Protein AF-A0A18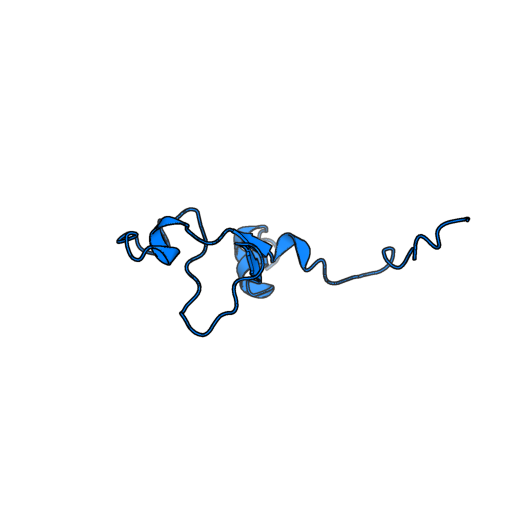2WET4-F1 (afdb_monomer_lite)

InterPro domains:
  IPR000571 Zinc finger, CCCH-type [PS50103] (18-46)
  IPR054429 Muscleblind-like, CCCH zinc finger [PF22628] (23-50)

Foldseek 3Di:
DDDPPPPPPDDDDPPQVLQKWAADPCLVVVNDPDDCVPDPGDNDDPPFDQDPRIGGHDPVVSCVVVDDPPDDD

Structure (mmCIF, N/CA/C/O backbone):
data_AF-A0A182WET4-F1
#
_entry.id   AF-A0A182WET4-F1
#
loop_
_atom_site.group_PDB
_atom_site.id
_atom_site.type_symbol
_atom_site.label_atom_id
_atom_site.label_alt_id
_atom_site.label_comp_id
_atom_site.label_asym_id
_atom_site.label_entity_id
_atom_site.label_seq_id
_atom_site.pdbx_PDB_ins_code
_atom_site.Cartn_x
_atom_site.Cartn_y
_atom_site.Cartn_z
_atom_site.occupancy
_atom_site.B_iso_or_equiv
_atom_site.auth_seq_id
_atom_site.auth_comp_id
_atom_site.auth_asym_id
_atom_site.auth_atom_id
_atom_site.pdbx_PDB_model_num
ATOM 1 N N . MET A 1 1 ? 30.906 -6.884 28.726 1.00 47.94 1 MET A N 1
ATOM 2 C CA . MET A 1 1 ? 29.797 -6.654 27.777 1.00 47.94 1 MET A CA 1
ATOM 3 C C . MET A 1 1 ? 30.333 -5.868 26.588 1.00 47.94 1 MET A C 1
ATOM 5 O O . MET A 1 1 ? 30.437 -4.656 26.682 1.00 47.94 1 MET A O 1
ATOM 9 N N . ALA A 1 2 ? 30.740 -6.526 25.504 1.00 37.38 2 ALA A N 1
ATOM 10 C CA . ALA A 1 2 ? 31.077 -5.838 24.258 1.00 37.38 2 ALA A CA 1
ATOM 11 C C . ALA A 1 2 ? 30.199 -6.449 23.170 1.00 37.38 2 ALA A C 1
ATOM 13 O O . ALA A 1 2 ? 30.274 -7.645 22.897 1.00 37.38 2 ALA A O 1
ATOM 14 N N . ALA A 1 3 ? 29.265 -5.641 22.680 1.00 51.41 3 ALA A N 1
ATOM 15 C CA . ALA A 1 3 ? 28.236 -6.035 21.741 1.00 51.41 3 ALA A CA 1
ATOM 16 C C . ALA A 1 3 ? 28.864 -6.555 20.443 1.00 51.41 3 ALA A C 1
ATOM 18 O O . ALA A 1 3 ? 29.575 -5.834 19.747 1.00 51.41 3 ALA A O 1
ATOM 19 N N . MET A 1 4 ? 28.548 -7.804 20.109 1.00 49.88 4 MET A N 1
ATOM 20 C CA . MET A 1 4 ? 28.666 -8.353 18.763 1.00 49.88 4 MET A CA 1
ATOM 21 C C . MET A 1 4 ? 27.697 -7.604 17.838 1.00 49.88 4 MET A C 1
ATOM 23 O O . MET A 1 4 ? 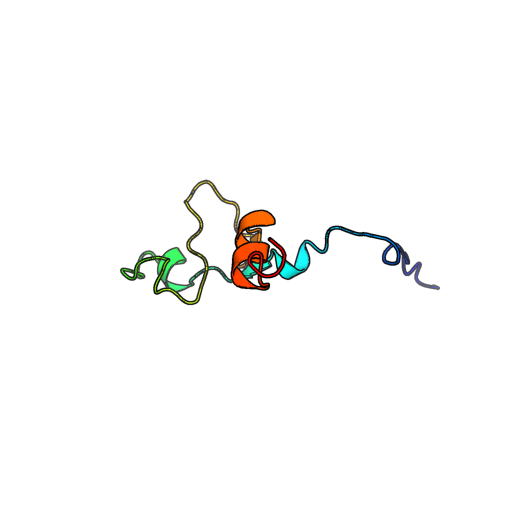26.584 -8.050 17.567 1.00 49.88 4 MET A O 1
ATOM 27 N N . VAL A 1 5 ? 28.089 -6.420 17.367 1.00 52.78 5 VAL A N 1
ATOM 28 C CA . VAL A 1 5 ? 27.435 -5.823 16.202 1.00 52.78 5 VAL A CA 1
ATOM 29 C C . VAL A 1 5 ? 27.845 -6.659 14.994 1.00 52.78 5 VAL A C 1
ATOM 31 O O . VAL A 1 5 ? 28.920 -6.510 14.423 1.00 52.78 5 VAL A O 1
ATOM 34 N N . ASN A 1 6 ? 26.998 -7.638 14.688 1.00 53.81 6 ASN A N 1
ATOM 35 C CA . ASN A 1 6 ? 27.114 -8.555 13.566 1.00 53.81 6 ASN A CA 1
ATOM 36 C C . ASN A 1 6 ? 27.080 -7.767 12.243 1.00 53.81 6 ASN A C 1
ATOM 38 O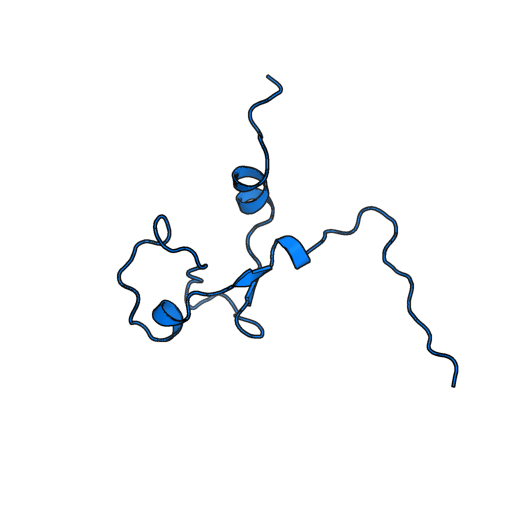 O . ASN A 1 6 ? 26.016 -7.527 11.669 1.00 53.81 6 ASN A O 1
ATOM 42 N N . MET A 1 7 ? 28.255 -7.329 11.788 1.00 51.94 7 MET A N 1
ATOM 43 C CA . MET A 1 7 ? 28.489 -6.580 10.552 1.00 51.94 7 MET A CA 1
ATOM 44 C C . MET A 1 7 ? 28.312 -7.485 9.323 1.00 51.94 7 MET A C 1
ATOM 46 O O . MET A 1 7 ? 29.267 -7.866 8.657 1.00 51.94 7 MET A O 1
ATOM 50 N N . THR A 1 8 ? 27.066 -7.837 9.016 1.00 53.03 8 THR A N 1
ATOM 51 C CA . THR A 1 8 ? 26.680 -8.654 7.848 1.00 53.03 8 THR A CA 1
ATOM 52 C C . THR A 1 8 ? 26.185 -7.828 6.651 1.00 53.03 8 THR A C 1
ATOM 54 O O . THR A 1 8 ? 25.541 -8.365 5.760 1.00 53.03 8 THR A O 1
ATOM 57 N N . ASN A 1 9 ? 26.477 -6.523 6.584 1.00 52.19 9 ASN A N 1
ATOM 58 C CA . ASN A 1 9 ? 25.893 -5.617 5.581 1.00 52.19 9 ASN A CA 1
ATOM 59 C C . ASN A 1 9 ? 26.947 -4.918 4.708 1.00 52.19 9 ASN A C 1
ATOM 61 O O . ASN A 1 9 ? 27.053 -3.697 4.756 1.00 52.19 9 ASN A O 1
ATOM 65 N N . LEU A 1 10 ? 27.737 -5.661 3.922 1.00 54.69 10 LEU A N 1
ATOM 66 C CA . LEU A 1 10 ? 28.683 -5.028 2.987 1.00 54.69 10 LEU A CA 1
ATOM 67 C C . LEU A 1 10 ? 28.729 -5.574 1.556 1.00 54.69 10 LEU A C 1
ATOM 69 O O . LEU A 1 10 ? 29.446 -4.986 0.762 1.00 54.69 10 LEU A O 1
ATOM 73 N N . LEU A 1 11 ? 27.988 -6.611 1.152 1.00 51.75 11 LEU A N 1
ATOM 74 C CA . LEU A 1 11 ? 28.089 -7.110 -0.230 1.00 51.75 11 LEU A CA 1
ATOM 75 C C . LEU A 1 11 ? 26.726 -7.595 -0.743 1.00 51.75 11 LEU A C 1
ATOM 77 O O . LEU A 1 11 ? 26.258 -8.656 -0.345 1.00 51.75 11 LEU A O 1
ATOM 81 N N . ASN A 1 12 ? 26.098 -6.834 -1.647 1.00 52.91 12 ASN A N 1
ATOM 82 C CA . ASN A 1 12 ? 25.022 -7.319 -2.526 1.00 52.91 12 ASN A CA 1
ATOM 83 C C . ASN A 1 12 ? 23.793 -7.943 -1.811 1.00 52.91 12 ASN A C 1
ATOM 85 O O . ASN A 1 12 ? 23.242 -8.956 -2.246 1.00 52.91 12 ASN A O 1
ATOM 89 N N . GLY A 1 13 ? 23.378 -7.368 -0.681 1.00 52.31 13 GLY A N 1
ATOM 90 C CA . GLY A 1 13 ? 22.222 -7.831 0.083 1.00 52.31 13 GLY A CA 1
ATOM 91 C C . GLY A 1 13 ? 20.937 -7.277 -0.514 1.00 52.31 13 GLY A C 1
ATOM 92 O O . GLY A 1 13 ? 20.812 -6.074 -0.678 1.00 52.31 13 GLY A O 1
ATOM 93 N N . LYS A 1 14 ? 19.972 -8.140 -0.838 1.00 56.38 14 LYS A N 1
ATOM 94 C CA . LYS A 1 14 ? 18.589 -7.751 -1.149 1.00 56.38 14 LYS A CA 1
ATOM 95 C C . LYS A 1 14 ? 18.098 -6.793 -0.059 1.00 56.38 14 LYS A C 1
ATOM 97 O O . LYS A 1 14 ? 17.717 -7.257 1.013 1.00 56.38 14 LYS A O 1
ATOM 102 N N . ASP A 1 15 ? 18.139 -5.485 -0.291 1.00 59.00 15 ASP A N 1
ATOM 103 C CA . ASP A 1 15 ? 17.668 -4.510 0.686 1.00 59.00 15 ASP A CA 1
ATOM 104 C C . ASP A 1 15 ? 16.139 -4.651 0.832 1.00 59.00 15 ASP A C 1
ATOM 106 O O . ASP A 1 15 ? 15.375 -3.859 0.314 1.00 59.00 15 ASP A O 1
ATOM 110 N N . SER A 1 16 ? 15.618 -5.644 1.556 1.00 62.66 16 SER A N 1
ATOM 111 C CA . SER A 1 16 ? 14.163 -5.823 1.737 1.00 62.66 16 SER A CA 1
ATOM 112 C C . SER A 1 16 ? 13.477 -4.597 2.353 1.00 62.66 16 SER A C 1
ATOM 114 O O . SER A 1 16 ? 12.259 -4.471 2.310 1.00 62.66 16 SER A O 1
ATOM 116 N N . ARG A 1 17 ? 14.265 -3.662 2.887 1.00 71.44 17 ARG A N 1
ATOM 117 C CA . ARG A 1 17 ? 13.829 -2.405 3.484 1.00 71.44 17 ARG A CA 1
ATOM 118 C C . ARG A 1 17 ? 13.192 -1.425 2.491 1.00 71.44 17 ARG A C 1
ATOM 120 O O . ARG A 1 17 ? 12.244 -0.760 2.887 1.00 71.44 17 ARG A O 1
ATOM 127 N N . TRP A 1 18 ? 13.644 -1.337 1.231 1.00 74.06 18 TRP A N 1
ATOM 128 C CA . TRP A 1 18 ? 12.960 -0.496 0.217 1.00 74.06 18 TRP A CA 1
ATOM 129 C C . TRP A 1 18 ? 11.738 -1.185 -0.392 1.00 74.06 18 TRP A C 1
ATOM 131 O O . TRP A 1 18 ? 10.878 -0.517 -0.958 1.00 74.06 18 TRP A O 1
ATOM 141 N N . LEU A 1 19 ? 11.615 -2.505 -0.216 1.00 77.06 19 LEU A N 1
ATOM 142 C CA . LEU A 1 19 ? 10.401 -3.241 -0.560 1.00 77.06 19 LEU A CA 1
ATOM 143 C C . LEU A 1 19 ? 9.294 -3.086 0.489 1.00 77.06 19 LEU A C 1
ATOM 145 O O . LEU A 1 19 ? 8.159 -3.470 0.225 1.00 77.06 19 LEU A O 1
ATOM 149 N N . GLN A 1 20 ? 9.588 -2.540 1.671 1.00 84.06 20 GLN A N 1
ATOM 150 C CA . GLN A 1 20 ? 8.594 -2.343 2.723 1.00 84.06 20 GLN A CA 1
ATOM 151 C C . GLN A 1 20 ? 7.765 -1.080 2.475 1.00 84.06 20 GLN A C 1
ATOM 153 O O . GLN A 1 20 ? 8.226 0.037 2.712 1.00 84.06 20 GLN A O 1
ATOM 158 N N . LEU A 1 21 ? 6.515 -1.259 2.053 1.00 85.12 21 LEU A N 1
ATOM 159 C CA . LEU A 1 21 ? 5.544 -0.184 1.868 1.00 85.12 21 LEU A CA 1
ATOM 160 C C . LEU A 1 21 ? 4.582 -0.116 3.051 1.00 85.12 21 LEU A C 1
ATOM 162 O O . LEU A 1 21 ? 4.218 -1.129 3.645 1.00 85.12 21 LEU A O 1
ATOM 166 N N . GLU A 1 22 ? 4.155 1.095 3.392 1.00 87.88 22 GLU A N 1
ATOM 167 C CA . GLU A 1 22 ? 3.147 1.301 4.428 1.00 87.88 22 GLU A CA 1
ATOM 168 C C . GLU A 1 22 ? 1.750 0.974 3.887 1.00 87.88 22 GLU A C 1
ATOM 170 O O . GLU A 1 22 ? 1.385 1.367 2.772 1.00 87.88 22 GLU A O 1
ATOM 175 N N . VAL A 1 23 ? 0.977 0.234 4.681 1.00 87.00 23 VAL A N 1
ATOM 176 C CA . VAL A 1 23 ? -0.387 -0.166 4.328 1.00 87.00 23 VAL A CA 1
ATOM 177 C C . VAL A 1 23 ? -1.350 0.990 4.551 1.00 87.00 23 VAL A C 1
ATOM 179 O O . VAL A 1 23 ? -1.242 1.736 5.526 1.00 87.00 23 VAL A O 1
ATOM 182 N N . CYS A 1 24 ? -2.340 1.122 3.671 1.00 87.50 24 CYS A N 1
ATOM 183 C CA . CYS A 1 24 ? -3.385 2.119 3.843 1.00 87.50 24 CYS A CA 1
ATOM 184 C C . CYS A 1 24 ? -4.186 1.841 5.126 1.00 87.50 24 CYS A C 1
ATOM 186 O O . CYS A 1 24 ? -4.878 0.826 5.244 1.00 87.50 24 CYS A O 1
ATOM 188 N N . ARG A 1 25 ? -4.131 2.770 6.089 1.00 86.00 25 ARG A N 1
ATOM 189 C CA . ARG A 1 25 ? -4.868 2.660 7.363 1.00 86.00 25 ARG A CA 1
ATOM 190 C C . ARG A 1 25 ? -6.382 2.606 7.165 1.00 86.00 25 ARG A C 1
ATOM 192 O O . ARG A 1 25 ? -7.085 1.952 7.931 1.00 86.00 25 ARG A O 1
ATOM 199 N N . GLU A 1 26 ? -6.894 3.299 6.150 1.00 86.81 26 GLU A N 1
ATOM 200 C CA . GLU A 1 26 ? -8.320 3.289 5.818 1.00 86.81 26 GLU A CA 1
ATOM 201 C C . GLU A 1 26 ? -8.736 1.960 5.194 1.00 86.81 26 GLU A C 1
ATOM 203 O O . GLU A 1 26 ? -9.812 1.458 5.505 1.00 86.81 26 GLU A O 1
ATOM 208 N N . TYR A 1 27 ? -7.873 1.353 4.375 1.00 83.75 27 TYR A N 1
ATOM 209 C CA . TYR A 1 27 ? -8.119 0.041 3.779 1.00 83.75 27 TYR A CA 1
ATOM 210 C C . TYR A 1 27 ? -8.147 -1.059 4.847 1.00 83.75 27 TYR A C 1
ATOM 212 O O . TYR A 1 27 ? -9.082 -1.850 4.874 1.00 83.75 27 TYR A O 1
ATOM 220 N N . GLN A 1 28 ? -7.223 -1.030 5.819 1.00 81.06 28 GLN A N 1
ATOM 221 C CA . GLN A 1 28 ? -7.295 -1.907 7.001 1.00 81.06 28 GLN A CA 1
ATOM 222 C C . GLN A 1 28 ? -8.608 -1.756 7.787 1.00 81.06 28 GLN A C 1
ATOM 224 O O . GLN A 1 28 ? -9.080 -2.710 8.400 1.00 81.06 28 GLN A O 1
ATOM 229 N N . ARG A 1 29 ? -9.211 -0.562 7.775 1.00 83.88 29 ARG A N 1
ATOM 230 C CA . ARG A 1 29 ? -10.507 -0.275 8.410 1.00 83.88 29 ARG A CA 1
ATOM 231 C C . ARG A 1 29 ? -11.709 -0.498 7.488 1.00 83.88 29 ARG A C 1
ATOM 233 O O . ARG A 1 29 ? -12.821 -0.174 7.896 1.00 83.88 29 ARG A O 1
ATOM 240 N N . ASN A 1 30 ? -11.506 -1.021 6.275 1.00 80.44 30 ASN A N 1
ATOM 241 C CA . ASN A 1 30 ? -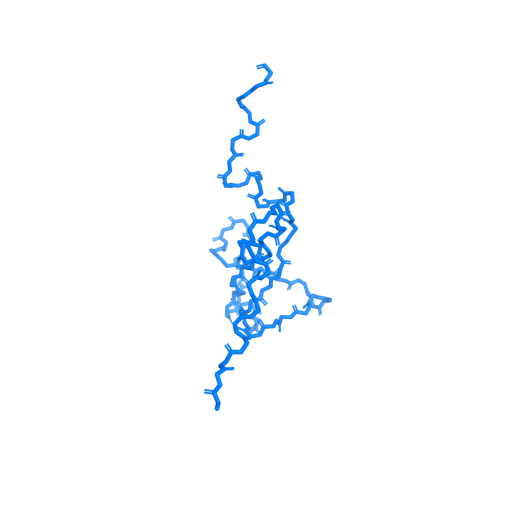12.535 -1.167 5.238 1.00 80.44 30 ASN A CA 1
ATOM 242 C C . ASN A 1 30 ? -13.261 0.153 4.899 1.00 80.44 30 ASN A C 1
ATOM 244 O O . ASN A 1 30 ? -14.436 0.160 4.546 1.00 80.44 30 ASN A O 1
ATOM 248 N N . LYS A 1 31 ? -12.567 1.289 5.035 1.00 83.12 31 LYS A N 1
ATOM 249 C CA . LYS A 1 31 ? -13.078 2.635 4.728 1.00 83.12 31 LYS A CA 1
ATOM 250 C C . LYS A 1 31 ? -12.479 3.250 3.465 1.00 83.12 31 LYS A C 1
ATOM 252 O O . LYS A 1 31 ? -12.941 4.299 3.030 1.00 83.12 31 LYS A O 1
ATOM 257 N N . CYS A 1 32 ? -11.456 2.630 2.878 1.00 83.69 32 CYS A N 1
ATOM 258 C CA . CYS A 1 32 ? -10.879 3.116 1.630 1.00 83.69 32 CYS A CA 1
ATOM 259 C C . CYS A 1 32 ? -11.702 2.609 0.435 1.00 83.69 32 CYS A C 1
ATOM 261 O O . CYS A 1 32 ? -11.683 1.416 0.147 1.00 83.69 32 CYS A O 1
ATOM 263 N N . SER A 1 33 ? -12.393 3.511 -0.270 1.00 81.25 33 SER A N 1
ATOM 264 C CA . SER A 1 33 ? -13.016 3.232 -1.581 1.00 81.25 33 SER A CA 1
ATOM 265 C C . SER A 1 33 ? -12.170 3.709 -2.766 1.00 81.25 33 SER A C 1
ATOM 267 O O . SER A 1 33 ? -12.633 3.661 -3.902 1.00 81.25 33 SER A O 1
ATOM 269 N N . ARG A 1 34 ? -10.948 4.205 -2.525 1.00 81.88 34 ARG A N 1
ATOM 270 C CA . ARG A 1 34 ? -10.057 4.669 -3.598 1.00 81.88 34 ARG A CA 1
ATOM 271 C C . ARG A 1 34 ? -9.333 3.475 -4.238 1.00 81.88 34 ARG A C 1
ATOM 273 O O . ARG A 1 34 ? -8.915 2.577 -3.501 1.00 81.88 34 ARG A O 1
ATOM 280 N N . PRO A 1 35 ? -9.165 3.453 -5.571 1.00 75.00 35 PRO A N 1
ATOM 281 C CA . PRO A 1 35 ? -8.399 2.406 -6.245 1.00 75.00 35 PRO A CA 1
ATOM 282 C C . PRO A 1 35 ? -6.912 2.472 -5.850 1.00 75.00 35 PRO A C 1
ATOM 284 O O . PRO A 1 35 ? -6.413 3.541 -5.494 1.00 75.00 35 PRO A O 1
ATOM 287 N N . ASP A 1 36 ? -6.194 1.341 -5.898 1.00 69.56 36 ASP A N 1
ATOM 288 C CA . ASP A 1 36 ? -4.772 1.269 -5.497 1.00 69.56 36 ASP A CA 1
ATOM 289 C C . ASP A 1 36 ? -3.879 2.211 -6.325 1.00 69.56 36 ASP A C 1
ATOM 291 O O . ASP A 1 36 ? -2.887 2.739 -5.827 1.00 69.56 36 ASP A O 1
ATOM 295 N N . THR A 1 37 ? -4.291 2.482 -7.564 1.00 72.19 37 THR A N 1
ATOM 296 C CA . THR A 1 37 ? -3.643 3.412 -8.490 1.00 72.19 37 THR A CA 1
ATOM 297 C C . THR A 1 37 ? -3.671 4.864 -8.014 1.00 72.19 37 THR A C 1
ATOM 299 O O . THR A 1 37 ? -2.753 5.618 -8.328 1.00 72.19 37 THR A O 1
ATOM 302 N N . GLU A 1 38 ? -4.684 5.251 -7.235 1.00 80.81 38 GLU A N 1
ATOM 303 C CA . GLU A 1 38 ? -4.826 6.595 -6.661 1.00 80.81 38 GLU A CA 1
ATOM 304 C C . GLU A 1 38 ? -4.481 6.647 -5.167 1.00 80.81 38 GLU A C 1
ATOM 306 O O . GLU A 1 38 ? -4.390 7.728 -4.576 1.00 80.81 38 GLU A O 1
ATOM 311 N N . CYS A 1 39 ? -4.293 5.493 -4.522 1.00 80.56 39 CYS A N 1
ATOM 312 C CA . CYS A 1 39 ? -3.978 5.436 -3.106 1.00 80.56 39 CYS A CA 1
ATOM 313 C C . CYS A 1 39 ? -2.466 5.551 -2.878 1.00 80.56 39 CYS A C 1
ATOM 315 O O . CYS A 1 39 ? -1.668 4.770 -3.386 1.00 80.56 39 CYS A O 1
ATOM 317 N N . LYS A 1 40 ? -2.053 6.513 -2.043 1.00 77.19 40 LYS A N 1
ATOM 318 C CA . LYS A 1 40 ? -0.639 6.732 -1.675 1.00 77.19 40 LYS A CA 1
ATOM 319 C C . LYS A 1 40 ? -0.016 5.556 -0.897 1.00 77.19 40 LYS A C 1
ATOM 321 O O . LYS A 1 40 ? 1.199 5.515 -0.713 1.00 77.19 40 LYS A O 1
ATOM 326 N N . PHE A 1 41 ? -0.835 4.630 -0.407 1.00 83.81 41 PHE A N 1
ATOM 327 C CA . PHE A 1 41 ? -0.443 3.535 0.475 1.00 83.81 41 PHE A CA 1
ATOM 328 C C . PHE A 1 41 ? -0.820 2.181 -0.131 1.00 83.81 41 PHE A C 1
ATOM 330 O O . PHE A 1 41 ? -1.759 2.088 -0.919 1.00 83.81 41 PHE A O 1
ATOM 337 N N . ALA A 1 42 ? -0.120 1.116 0.262 1.00 85.00 42 ALA A N 1
ATOM 338 C CA . ALA A 1 42 ? -0.357 -0.216 -0.286 1.00 85.00 42 ALA A CA 1
ATOM 339 C C . ALA A 1 42 ? -1.700 -0.802 0.191 1.00 85.00 42 ALA A C 1
ATOM 341 O O . ALA A 1 42 ? -2.045 -0.700 1.373 1.00 85.00 42 ALA A O 1
ATOM 342 N N . HIS A 1 43 ? -2.431 -1.453 -0.719 1.00 86.31 43 HIS A N 1
ATOM 343 C CA . HIS A 1 43 ? -3.636 -2.243 -0.438 1.00 86.31 43 HIS A CA 1
ATOM 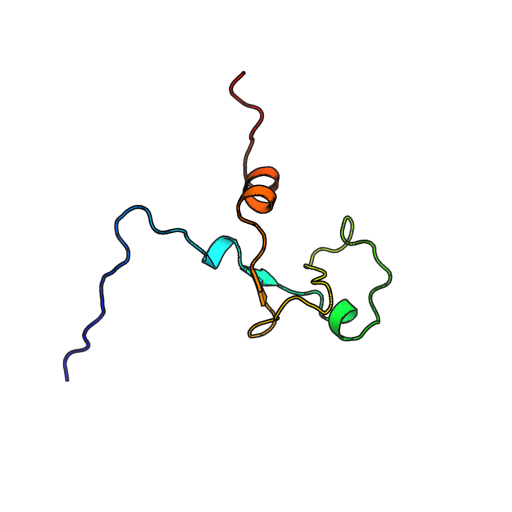344 C C . HIS A 1 43 ? -3.302 -3.737 -0.532 1.00 86.31 43 HIS A C 1
ATOM 346 O O . HIS A 1 43 ? -3.470 -4.341 -1.591 1.00 86.31 43 HIS A O 1
ATOM 352 N N . PRO A 1 44 ? -2.768 -4.346 0.541 1.00 81.69 44 PRO A N 1
ATOM 353 C CA . PRO A 1 44 ? -2.506 -5.772 0.542 1.00 81.69 44 PRO A CA 1
ATOM 354 C C . PRO A 1 44 ? -3.831 -6.550 0.523 1.00 81.69 44 PRO A C 1
ATOM 356 O O . PRO A 1 44 ? -4.742 -6.230 1.287 1.00 81.69 44 PRO A O 1
ATOM 359 N N . PRO A 1 45 ? -3.972 -7.582 -0.316 1.00 78.62 45 PRO A N 1
ATOM 360 C CA . PRO A 1 45 ? -5.107 -8.491 -0.226 1.00 78.62 45 PRO A CA 1
ATOM 361 C C . PRO A 1 45 ? -5.070 -9.279 1.101 1.00 78.62 45 PRO A C 1
ATOM 363 O O . PRO A 1 45 ? -4.031 -9.377 1.749 1.00 78.62 45 PRO A O 1
ATOM 366 N N . ALA A 1 46 ? -6.210 -9.826 1.538 1.00 72.25 46 ALA A N 1
ATOM 367 C CA . ALA A 1 46 ? -6.361 -10.443 2.870 1.00 72.25 46 ALA A CA 1
ATOM 368 C C . ALA A 1 46 ? -5.428 -11.647 3.135 1.00 72.25 46 ALA A C 1
ATOM 370 O O . ALA A 1 46 ? -5.234 -12.052 4.276 1.00 72.25 46 ALA A O 1
ATOM 371 N N . ASN A 1 47 ? -4.854 -12.214 2.079 1.00 78.00 47 ASN A N 1
ATOM 372 C CA . ASN A 1 47 ? -3.870 -13.293 2.100 1.00 78.00 47 ASN A CA 1
ATOM 373 C C . ASN A 1 47 ? -2.419 -12.813 2.304 1.00 78.00 47 ASN A C 1
ATOM 375 O O . ASN A 1 47 ? -1.519 -13.647 2.379 1.00 78.00 47 ASN A O 1
ATOM 379 N N . VAL A 1 48 ? -2.168 -11.503 2.371 1.00 80.44 48 VAL A N 1
ATOM 380 C CA . VAL A 1 48 ? -0.837 -10.929 2.603 1.00 80.44 48 VAL A CA 1
ATOM 381 C C . VAL A 1 48 ? -0.679 -10.549 4.072 1.00 80.44 48 VAL A C 1
ATOM 383 O O . VAL A 1 48 ? -1.474 -9.794 4.631 1.00 80.44 48 VAL A O 1
ATOM 386 N N . GLU A 1 49 ? 0.388 -11.047 4.694 1.00 77.75 49 GLU A N 1
ATOM 387 C CA . GLU A 1 49 ? 0.721 -10.735 6.081 1.00 77.75 49 GLU A CA 1
ATOM 388 C C . GLU A 1 49 ? 1.249 -9.298 6.212 1.00 77.75 49 GLU A C 1
ATOM 390 O O . GLU A 1 49 ? 2.232 -8.906 5.579 1.00 77.75 49 GLU A O 1
ATOM 395 N N . VAL A 1 50 ? 0.592 -8.504 7.060 1.00 82.44 50 VAL A N 1
ATOM 396 C CA . VAL A 1 50 ? 1.024 -7.145 7.405 1.00 82.44 50 VAL A CA 1
ATOM 397 C C . VAL A 1 50 ? 1.826 -7.198 8.700 1.00 82.44 50 VAL A C 1
ATOM 399 O O . VAL A 1 50 ? 1.271 -7.460 9.766 1.00 82.44 50 VAL A O 1
ATOM 402 N N . GLN A 1 51 ? 3.117 -6.881 8.637 1.00 80.31 51 GLN A N 1
ATOM 403 C CA . GLN A 1 51 ? 3.982 -6.831 9.815 1.00 80.31 51 GLN A CA 1
ATOM 404 C C . GLN A 1 51 ? 4.189 -5.376 10.244 1.00 80.31 51 GLN A C 1
ATOM 406 O O . GLN A 1 51 ? 4.761 -4.565 9.515 1.00 80.31 51 GLN A O 1
ATOM 411 N N . ASN A 1 52 ? 3.713 -5.029 11.444 1.00 81.75 52 ASN A N 1
ATOM 412 C CA . ASN A 1 52 ? 3.902 -3.705 12.050 1.00 81.75 52 ASN A CA 1
ATOM 413 C C . ASN A 1 52 ? 3.387 -2.528 11.181 1.00 81.75 52 ASN A C 1
ATOM 415 O O . ASN A 1 52 ? 3.992 -1.457 11.134 1.00 81.75 52 ASN A O 1
ATOM 419 N N . GLY A 1 53 ? 2.292 -2.746 10.441 1.00 81.31 53 GLY A N 1
ATOM 420 C CA . GLY A 1 53 ? 1.697 -1.754 9.531 1.00 81.31 53 GLY A CA 1
ATOM 421 C C . GLY A 1 53 ? 2.401 -1.608 8.176 1.00 81.31 53 GLY A C 1
ATOM 422 O O . GLY A 1 53 ? 2.050 -0.720 7.397 1.00 81.31 53 GLY A O 1
ATOM 423 N N . ARG A 1 54 ? 3.379 -2.469 7.877 1.00 83.25 54 ARG A N 1
ATOM 424 C CA . ARG A 1 54 ? 4.107 -2.494 6.603 1.00 83.25 54 ARG A CA 1
ATOM 425 C C . ARG A 1 54 ? 3.915 -3.828 5.893 1.00 83.25 54 ARG A C 1
ATOM 427 O O . ARG A 1 54 ? 3.682 -4.856 6.528 1.00 83.25 54 ARG A O 1
ATOM 434 N N . VAL A 1 55 ? 4.038 -3.797 4.574 1.00 86.94 55 VAL A N 1
ATOM 435 C CA . VAL A 1 55 ? 4.000 -4.971 3.698 1.00 86.94 55 VAL A CA 1
ATOM 436 C C . VAL A 1 55 ? 5.197 -4.975 2.775 1.00 86.94 55 VAL A C 1
ATOM 438 O O . VAL A 1 55 ? 5.675 -3.922 2.362 1.00 86.94 55 VAL A O 1
ATOM 441 N N . THR A 1 56 ? 5.669 -6.166 2.436 1.00 83.75 56 THR A N 1
ATOM 442 C CA . THR A 1 56 ? 6.747 -6.340 1.466 1.00 83.75 56 THR A CA 1
ATOM 443 C C . THR A 1 56 ? 6.140 -6.421 0.070 1.00 83.75 56 THR A C 1
ATOM 445 O O . THR A 1 56 ? 5.383 -7.341 -0.231 1.00 83.75 56 THR A O 1
ATOM 448 N N . ALA A 1 57 ? 6.453 -5.449 -0.780 1.00 80.06 57 ALA A N 1
ATOM 449 C CA . ALA A 1 57 ? 6.076 -5.460 -2.184 1.00 80.06 57 ALA A CA 1
ATOM 450 C C . ALA A 1 57 ? 7.003 -6.369 -3.006 1.00 80.06 57 ALA A C 1
ATOM 452 O O . ALA A 1 57 ? 8.083 -6.759 -2.562 1.00 80.06 57 ALA A O 1
ATOM 453 N N . CYS A 1 58 ? 6.591 -6.696 -4.231 1.00 80.50 58 CYS A N 1
ATOM 454 C CA . CYS A 1 58 ? 7.448 -7.416 -5.167 1.00 80.50 58 CYS A CA 1
ATOM 455 C C . CYS A 1 58 ? 8.609 -6.526 -5.638 1.00 80.50 58 CYS A C 1
ATOM 457 O O . CYS A 1 58 ? 8.408 -5.364 -5.990 1.00 80.50 58 CYS A O 1
ATOM 459 N N . TYR A 1 59 ? 9.817 -7.094 -5.684 1.00 71.06 59 TYR A N 1
ATOM 460 C CA . TYR A 1 59 ? 11.049 -6.405 -6.097 1.00 71.06 59 TYR A CA 1
ATOM 461 C C . TYR A 1 59 ? 10.932 -5.770 -7.484 1.00 71.06 59 TYR A C 1
ATOM 463 O O . TYR A 1 59 ? 11.332 -4.625 -7.685 1.00 71.06 59 TYR A O 1
ATOM 471 N N . ASP A 1 60 ? 10.333 -6.509 -8.417 1.00 68.94 60 ASP A N 1
ATOM 472 C CA . ASP A 1 60 ? 10.120 -6.079 -9.794 1.00 68.94 60 ASP A CA 1
ATOM 473 C C . ASP A 1 60 ? 9.234 -4.821 -9.855 1.00 68.94 60 ASP A C 1
ATOM 475 O O . ASP A 1 60 ? 9.657 -3.795 -10.378 1.00 68.94 60 ASP A O 1
ATOM 479 N N . SER A 1 61 ? 8.081 -4.828 -9.171 1.00 67.25 61 SER A N 1
ATOM 480 C CA . SER A 1 61 ? 7.107 -3.723 -9.170 1.00 67.25 61 SER A CA 1
ATOM 481 C C . SER A 1 61 ? 7.633 -2.410 -8.574 1.00 67.25 61 SER A C 1
ATOM 483 O O . SER A 1 61 ? 7.193 -1.334 -8.986 1.00 67.25 61 SER A O 1
ATOM 485 N N . ILE A 1 62 ? 8.561 -2.468 -7.611 1.00 70.50 62 ILE A N 1
ATOM 486 C CA . ILE A 1 62 ? 9.195 -1.260 -7.055 1.00 70.50 62 ILE A CA 1
ATOM 487 C C . ILE A 1 62 ? 10.259 -0.721 -8.008 1.00 70.50 62 ILE A C 1
ATOM 489 O O . ILE A 1 62 ? 10.350 0.491 -8.201 1.00 70.50 62 ILE A O 1
ATOM 493 N N . LYS A 1 63 ? 11.017 -1.606 -8.663 1.00 63.19 63 LYS A N 1
ATOM 494 C CA . LYS A 1 63 ? 12.033 -1.207 -9.639 1.00 63.19 63 LYS A CA 1
ATOM 495 C C . LYS A 1 63 ? 11.419 -0.432 -10.813 1.00 63.19 63 LYS A C 1
ATOM 497 O O . LYS A 1 63 ? 11.980 0.582 -11.207 1.00 63.19 63 LYS A O 1
ATOM 502 N N . VAL A 1 64 ? 10.226 -0.820 -11.281 1.00 60.53 64 VAL A N 1
ATOM 503 C CA . VAL A 1 64 ? 9.511 -0.102 -12.360 1.00 60.53 64 VAL A CA 1
ATOM 504 C C . VAL A 1 64 ? 9.044 1.306 -11.944 1.00 60.53 64 VAL A C 1
ATOM 506 O O . VAL A 1 64 ? 8.950 2.193 -12.786 1.00 60.53 64 VAL A O 1
ATOM 509 N N . ARG A 1 65 ? 8.771 1.544 -10.651 1.00 57.41 65 ARG A N 1
ATOM 510 C CA . ARG A 1 65 ? 8.324 2.852 -10.127 1.00 57.41 65 ARG A CA 1
ATOM 511 C C . ARG A 1 65 ? 9.470 3.773 -9.698 1.00 57.41 65 ARG A C 1
ATOM 513 O O . ARG A 1 65 ? 9.321 4.987 -9.788 1.00 57.41 65 ARG A O 1
ATOM 520 N N . SER A 1 66 ? 10.570 3.213 -9.192 1.00 57.66 66 SER A N 1
ATOM 521 C CA . SER A 1 66 ? 11.696 3.973 -8.628 1.00 57.66 66 SER A CA 1
ATOM 522 C C . SER A 1 66 ? 12.853 4.208 -9.600 1.00 57.66 66 SER A C 1
ATOM 524 O O . SER A 1 66 ? 13.734 4.997 -9.270 1.00 57.66 66 SER A O 1
ATOM 526 N N . GLY A 1 67 ? 12.872 3.559 -10.767 1.00 51.34 67 GLY A N 1
ATOM 527 C CA . GLY A 1 67 ? 13.919 3.796 -11.754 1.00 51.34 67 GLY A CA 1
ATOM 528 C C . GLY A 1 67 ? 13.652 3.147 -13.108 1.00 51.34 67 GLY A C 1
ATOM 529 O O . GLY A 1 67 ? 13.904 1.962 -13.299 1.00 51.34 67 GLY A O 1
ATOM 530 N N . ASP A 1 68 ? 13.182 3.954 -14.057 1.00 53.41 68 ASP A N 1
ATOM 531 C CA . ASP A 1 68 ? 13.826 4.092 -15.371 1.00 53.41 68 ASP A CA 1
ATOM 532 C C . ASP A 1 68 ? 14.265 2.803 -16.099 1.00 53.41 68 ASP A C 1
ATOM 534 O O . ASP A 1 68 ? 15.350 2.745 -16.676 1.00 53.41 68 ASP A O 1
ATOM 538 N N . ILE A 1 69 ? 13.416 1.775 -16.176 1.00 53.47 69 ILE A N 1
ATOM 539 C CA . ILE A 1 69 ? 13.672 0.585 -17.020 1.00 53.47 69 ILE A CA 1
ATOM 540 C C . ILE A 1 69 ? 13.658 0.904 -18.540 1.00 53.47 69 ILE A C 1
ATOM 542 O O . ILE A 1 69 ? 13.883 0.028 -19.367 1.00 53.47 69 ILE A O 1
ATOM 546 N N . LEU A 1 70 ? 13.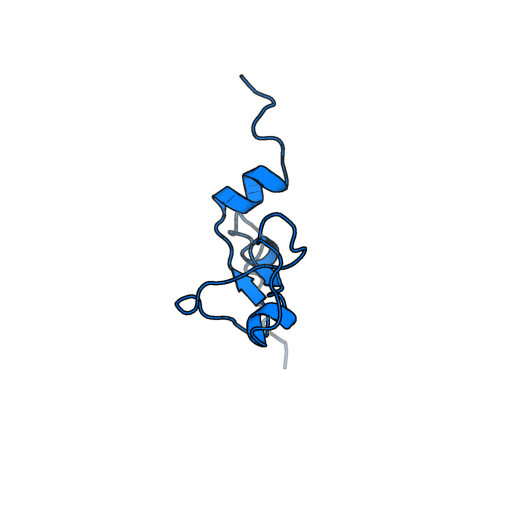482 2.174 -18.929 1.00 52.19 70 LEU A N 1
ATOM 547 C CA . LEU A 1 70 ? 13.407 2.650 -20.318 1.00 52.19 70 LEU A CA 1
ATOM 548 C C . LEU A 1 70 ? 14.568 3.567 -20.760 1.00 52.19 70 LEU A C 1
ATOM 550 O O . LEU A 1 70 ? 14.394 4.383 -21.662 1.00 52.19 70 LEU A O 1
ATOM 554 N N . ARG A 1 71 ? 15.774 3.452 -20.189 1.00 52.09 71 ARG A N 1
ATOM 555 C CA . ARG A 1 71 ? 16.982 4.046 -20.806 1.00 52.09 71 ARG A CA 1
ATOM 556 C C . ARG A 1 71 ? 18.038 2.981 -21.072 1.00 52.09 71 ARG A C 1
ATOM 558 O O . ARG A 1 71 ? 19.014 2.873 -20.338 1.00 52.09 71 ARG A O 1
ATOM 565 N N . GLY A 1 72 ? 17.831 2.201 -22.131 1.00 46.84 72 GLY A N 1
ATOM 566 C CA . GLY A 1 72 ? 18.841 1.262 -22.620 1.00 46.84 72 GLY A CA 1
ATOM 567 C C . GLY A 1 72 ? 18.350 0.176 -23.577 1.00 46.84 72 GLY A C 1
ATOM 568 O O . GLY A 1 72 ? 18.898 -0.921 -23.538 1.00 46.84 72 GLY A O 1
ATOM 569 N N . MET A 1 73 ? 17.329 0.452 -24.394 1.00 44.25 73 MET A N 1
ATOM 570 C CA . MET A 1 73 ? 17.299 -0.047 -25.775 1.00 44.25 73 MET A CA 1
ATOM 571 C C . MET A 1 73 ? 17.735 1.101 -26.675 1.00 44.25 73 MET A C 1
ATOM 573 O O . MET A 1 73 ? 17.345 2.248 -26.351 1.00 44.25 73 MET A O 1
#

pLDDT: mean 70.08, std 14.11, range [37.38, 87.88]

Secondary structure (DSSP, 8-state):
---------SS----TTTTEEEBPHHHHTT---S-TTT-SSB---TTS--BTTEEE--HHHHHHHHS-TTS--

Organism: NCBI:txid112268

Sequence (73 aa):
MAAMVNMTNLLNGKDSRWLQLEVCREYQRNKCSRPDTECKFAHPPANVEVQNGRVTACYDSIKVRSGDILRGM

Radius of gyration: 16.7 Å; chains: 1; bounding box: 44×20×54 Å